Protein AF-A0A359HHW7-F1 (afdb_monomer_lite)

Foldseek 3Di:
DDDDLVCCLVPVVVRVVVVCVVVVHDPPDPCSVVVSVVVQQDDVVVVVCVVPVPPPDDPDDRSDDDCCVVVDDPVRVVVCCVPCVVVCVVVVNDDD

Radius of gyration: 17.44 Å; chains: 1; bounding box: 36×38×42 Å

Secondary structure (DSSP, 8-state):
----HHHHHHSHHHHHHHHHHHHT-----TTHHHHHHHHHH--HHHHHHHHHS-SS-PPP-TT---THHHH--HHHHHHHHHHHHHHHHHTT----

Structure (mmCIF, N/CA/C/O backbone):
data_AF-A0A359HHW7-F1
#
_entry.id   AF-A0A359HHW7-F1
#
loop_
_atom_site.group_PDB
_atom_site.id
_atom_site.type_symbol
_atom_site.label_atom_id
_atom_site.label_alt_id
_atom_site.label_comp_id
_atom_site.label_asym_id
_atom_site.label_entity_id
_atom_site.label_seq_id
_atom_site.pdbx_PDB_ins_code
_atom_site.Cartn_x
_atom_site.Cartn_y
_atom_site.Cartn_z
_atom_site.occupancy
_atom_site.B_iso_or_equiv
_atom_site.auth_seq_id
_atom_site.auth_comp_id
_atom_site.auth_asym_id
_atom_site.auth_atom_id
_atom_site.pdbx_PDB_model_num
ATOM 1 N N . MET A 1 1 ? -2.600 -13.064 -9.177 1.00 63.75 1 MET A N 1
ATOM 2 C CA . MET A 1 1 ? -1.542 -12.368 -8.417 1.00 63.75 1 MET A CA 1
ATOM 3 C C . MET A 1 1 ? -2.224 -11.496 -7.375 1.00 63.75 1 MET A C 1
ATOM 5 O O . MET A 1 1 ? -3.173 -10.820 -7.741 1.00 63.75 1 MET A O 1
ATOM 9 N N . SER A 1 2 ? -1.813 -11.544 -6.108 1.00 76.38 2 SER A N 1
ATOM 10 C CA . SER A 1 2 ? -2.336 -10.659 -5.056 1.00 76.38 2 SER A CA 1
ATOM 11 C C . SER A 1 2 ? -1.228 -9.718 -4.596 1.00 76.38 2 SER A C 1
ATOM 13 O O . SER A 1 2 ? -0.132 -10.188 -4.294 1.00 76.38 2 SER A O 1
ATOM 15 N N . LEU A 1 3 ? -1.517 -8.420 -4.540 1.00 80.44 3 LEU A N 1
ATOM 16 C CA . LEU A 1 3 ? -0.620 -7.391 -4.024 1.00 80.44 3 LEU A CA 1
ATOM 17 C C . LEU A 1 3 ? -1.178 -6.897 -2.687 1.00 80.44 3 LEU A C 1
ATOM 19 O O . LEU A 1 3 ? -2.355 -6.545 -2.613 1.00 80.44 3 LEU A O 1
ATOM 23 N N . ARG A 1 4 ? -0.348 -6.883 -1.644 1.00 81.31 4 ARG A N 1
ATOM 24 C CA . ARG A 1 4 ? -0.699 -6.328 -0.333 1.00 81.31 4 ARG A CA 1
ATOM 25 C C . ARG A 1 4 ? 0.028 -5.007 -0.150 1.00 81.31 4 ARG A C 1
ATOM 27 O O . ARG A 1 4 ? 1.197 -4.891 -0.513 1.00 81.31 4 ARG A O 1
ATOM 34 N N . TYR A 1 5 ? -0.658 -4.014 0.404 1.00 77.31 5 TYR A N 1
ATOM 35 C CA . TYR A 1 5 ? -0.057 -2.701 0.623 1.00 77.31 5 TYR A CA 1
ATOM 36 C C . TYR A 1 5 ? 1.094 -2.778 1.634 1.00 77.31 5 TYR A C 1
ATOM 38 O O . TYR A 1 5 ? 2.115 -2.121 1.460 1.00 77.31 5 TYR A O 1
ATOM 46 N N . GLU A 1 6 ? 0.974 -3.640 2.644 1.00 78.44 6 GLU A N 1
ATOM 47 C CA . GLU A 1 6 ? 2.029 -3.878 3.629 1.00 78.44 6 GLU A CA 1
ATOM 48 C C . GLU A 1 6 ? 3.286 -4.474 2.986 1.00 78.44 6 GLU A C 1
ATOM 50 O O . GLU A 1 6 ? 4.391 -4.008 3.255 1.00 78.44 6 GLU A O 1
ATOM 55 N N . ASP A 1 7 ? 3.120 -5.445 2.083 1.00 82.38 7 ASP A N 1
ATOM 56 C CA . ASP A 1 7 ? 4.239 -6.051 1.354 1.00 82.38 7 ASP A CA 1
ATOM 57 C C . ASP A 1 7 ? 4.887 -5.039 0.397 1.00 82.38 7 ASP A C 1
ATOM 59 O O . ASP A 1 7 ? 6.101 -5.061 0.206 1.00 82.38 7 ASP A O 1
ATOM 63 N N . LEU A 1 8 ? 4.096 -4.131 -0.187 1.00 82.25 8 LEU A N 1
ATOM 64 C CA . LEU A 1 8 ? 4.600 -3.043 -1.027 1.00 82.25 8 LEU A CA 1
ATOM 65 C C . LEU A 1 8 ? 5.427 -2.036 -0.215 1.00 82.25 8 LEU A C 1
ATOM 67 O O . LEU A 1 8 ? 6.424 -1.534 -0.720 1.00 82.25 8 LEU A O 1
ATOM 71 N N . LEU A 1 9 ? 5.050 -1.755 1.035 1.00 77.88 9 LEU A N 1
ATOM 72 C CA . LEU A 1 9 ? 5.848 -0.906 1.923 1.00 77.88 9 LEU A CA 1
ATOM 73 C C . LEU A 1 9 ? 7.119 -1.610 2.418 1.00 77.88 9 LEU A C 1
ATOM 75 O O . LEU A 1 9 ? 8.165 -0.973 2.515 1.00 77.88 9 LEU A O 1
ATOM 79 N N . ALA A 1 10 ? 7.042 -2.906 2.734 1.00 80.75 10 ALA A N 1
ATOM 80 C CA . ALA A 1 10 ? 8.171 -3.670 3.265 1.00 80.75 10 ALA A CA 1
ATOM 81 C C . ALA A 1 10 ? 9.205 -4.040 2.187 1.00 80.75 10 ALA A C 1
ATOM 83 O O . ALA A 1 10 ? 10.411 -3.967 2.427 1.00 80.75 10 ALA A O 1
ATOM 84 N N . HIS A 1 11 ? 8.738 -4.429 0.998 1.00 84.56 11 HIS A N 1
ATOM 85 C CA . HIS A 1 11 ? 9.563 -4.938 -0.100 1.00 84.56 11 HIS A CA 1
ATOM 86 C C . HIS A 1 11 ? 9.172 -4.303 -1.448 1.00 84.56 11 HIS A C 1
ATOM 88 O O . HIS A 1 11 ? 8.787 -5.007 -2.387 1.00 84.56 11 HIS A O 1
ATOM 94 N N . PRO A 1 12 ? 9.285 -2.970 -1.583 1.00 84.44 12 PRO A N 1
ATOM 95 C CA . PRO A 1 12 ? 8.746 -2.229 -2.721 1.00 84.44 12 PRO A CA 1
ATOM 96 C C . PRO A 1 12 ? 9.281 -2.685 -4.073 1.00 84.44 12 PRO A C 1
ATOM 98 O O . PRO A 1 12 ? 8.504 -2.923 -4.997 1.00 84.44 12 PRO A O 1
ATOM 101 N N . TRP A 1 13 ? 10.599 -2.867 -4.182 1.00 85.44 13 TRP A N 1
ATOM 102 C CA . TRP A 1 13 ? 11.229 -3.325 -5.418 1.00 85.44 13 TRP A CA 1
ATOM 103 C C . TRP A 1 13 ? 10.743 -4.713 -5.836 1.00 85.44 13 TRP A C 1
ATOM 105 O O . TRP A 1 13 ? 10.407 -4.927 -6.998 1.00 85.44 13 TRP A O 1
ATOM 115 N N . GLU A 1 14 ? 10.658 -5.651 -4.892 1.00 86.25 14 GLU A N 1
ATOM 116 C CA . GLU A 1 14 ? 10.221 -7.020 -5.164 1.00 86.25 14 GLU A CA 1
ATOM 117 C C . GLU A 1 14 ? 8.758 -7.054 -5.620 1.00 86.25 14 GLU A C 1
ATOM 119 O O . GLU A 1 14 ? 8.432 -7.688 -6.626 1.00 86.25 14 GLU A O 1
ATOM 124 N N . GLN A 1 15 ? 7.873 -6.336 -4.922 1.00 88.56 15 GLN A N 1
ATOM 125 C CA . GLN A 1 15 ? 6.454 -6.312 -5.269 1.00 88.56 15 GLN A CA 1
ATOM 126 C C . GLN A 1 15 ? 6.199 -5.628 -6.618 1.00 88.56 15 GLN A C 1
ATOM 128 O O . GLN A 1 15 ? 5.426 -6.147 -7.428 1.00 88.56 15 GLN A O 1
ATOM 133 N N . MET A 1 16 ? 6.881 -4.514 -6.898 1.00 87.06 16 MET A N 1
ATOM 134 C CA . MET A 1 16 ? 6.743 -3.803 -8.171 1.00 87.06 16 MET A CA 1
ATOM 135 C C . MET A 1 16 ? 7.370 -4.568 -9.334 1.00 87.06 16 MET A C 1
ATOM 137 O O . MET A 1 16 ? 6.748 -4.667 -10.386 1.00 87.06 16 MET A O 1
ATOM 141 N N . SER A 1 17 ? 8.523 -5.211 -9.132 1.00 85.88 17 SER A N 1
ATOM 142 C CA . SER A 1 17 ? 9.138 -6.080 -10.147 1.00 85.88 17 SER A CA 1
ATOM 143 C C . SER A 1 17 ? 8.224 -7.242 -10.517 1.00 85.88 17 SER A C 1
ATOM 145 O O . SER A 1 17 ? 8.031 -7.537 -11.696 1.00 85.88 17 SER A O 1
ATOM 147 N N . ARG A 1 18 ? 7.591 -7.877 -9.522 1.00 87.06 18 ARG A N 1
ATOM 148 C CA . ARG A 1 18 ? 6.604 -8.937 -9.767 1.00 87.06 18 ARG A CA 1
ATOM 149 C C . ARG A 1 18 ? 5.385 -8.406 -10.529 1.00 87.06 18 ARG A C 1
ATOM 151 O O . ARG A 1 18 ? 4.855 -9.120 -11.379 1.00 87.06 18 ARG A O 1
ATOM 158 N N . LEU A 1 19 ? 4.935 -7.182 -10.235 1.00 86.69 19 LEU A N 1
ATOM 159 C CA . LEU A 1 19 ? 3.801 -6.551 -10.916 1.00 86.69 19 LEU A CA 1
ATOM 160 C C . LEU A 1 19 ? 4.143 -6.221 -12.372 1.00 86.69 19 LEU A C 1
ATOM 162 O O . LEU A 1 19 ? 3.370 -6.546 -13.268 1.00 86.69 19 LEU A O 1
ATOM 166 N N . TRP A 1 20 ? 5.310 -5.629 -12.619 1.00 87.38 20 TRP A N 1
ATOM 167 C CA . TRP A 1 20 ? 5.793 -5.328 -13.965 1.00 87.38 20 TRP A CA 1
ATOM 168 C C . TRP A 1 20 ? 6.003 -6.595 -14.790 1.00 87.38 20 TRP A C 1
ATOM 170 O O . TRP A 1 20 ? 5.539 -6.650 -15.926 1.00 87.38 20 TRP A O 1
ATOM 180 N N . ALA A 1 21 ? 6.568 -7.650 -14.199 1.00 86.00 21 ALA A N 1
ATOM 181 C CA . ALA A 1 21 ? 6.683 -8.954 -14.847 1.00 86.00 21 ALA A CA 1
ATOM 182 C C . ALA A 1 21 ? 5.310 -9.556 -15.193 1.00 86.00 21 ALA A C 1
ATOM 184 O O . ALA A 1 21 ? 5.131 -10.092 -16.284 1.00 86.00 21 ALA A O 1
ATOM 185 N N . PHE A 1 22 ? 4.320 -9.436 -14.300 1.00 86.69 22 PHE A N 1
ATOM 186 C CA . PHE A 1 22 ? 2.946 -9.865 -14.583 1.00 86.69 22 PHE A CA 1
ATOM 187 C C . PHE A 1 22 ? 2.309 -9.073 -15.737 1.00 86.69 22 PHE A C 1
ATOM 189 O O . PHE A 1 22 ? 1.577 -9.644 -16.541 1.00 86.69 22 PHE A O 1
ATOM 196 N N . LEU A 1 23 ? 2.604 -7.775 -15.834 1.00 86.94 23 LEU A N 1
ATOM 197 C CA . LEU A 1 23 ? 2.127 -6.895 -16.906 1.00 86.94 23 LEU A CA 1
ATOM 198 C C . LEU A 1 23 ? 2.954 -7.000 -18.202 1.00 86.94 23 LEU A C 1
ATOM 200 O O . LEU A 1 23 ? 2.580 -6.389 -19.201 1.00 86.94 23 LEU A O 1
ATOM 204 N N . GLY A 1 24 ? 4.054 -7.759 -18.206 1.00 85.69 24 GLY A N 1
ATOM 205 C CA . GLY A 1 24 ? 4.951 -7.899 -19.357 1.00 85.69 24 GLY A CA 1
ATOM 206 C C . GLY A 1 24 ? 5.795 -6.655 -19.656 1.00 85.69 24 GLY A C 1
ATOM 207 O O . GLY A 1 24 ? 6.189 -6.449 -20.801 1.00 85.69 24 GLY A O 1
ATOM 208 N N . VAL A 1 25 ? 6.046 -5.810 -18.654 1.00 85.19 25 VAL A N 1
ATOM 209 C CA . VAL A 1 25 ? 6.862 -4.592 -18.778 1.00 85.19 25 VAL A CA 1
ATOM 210 C C . VAL A 1 25 ? 8.336 -4.933 -18.549 1.00 85.19 25 VAL A C 1
ATOM 212 O O . VAL A 1 25 ? 8.662 -5.682 -17.629 1.00 85.19 25 VAL A O 1
ATOM 215 N N . ASP A 1 26 ? 9.228 -4.374 -19.369 1.00 77.19 26 ASP A N 1
ATOM 216 C CA . ASP A 1 26 ? 10.675 -4.528 -19.191 1.00 77.19 26 ASP A CA 1
ATOM 217 C C . ASP A 1 26 ? 11.160 -3.720 -17.978 1.00 77.19 26 ASP A C 1
ATOM 219 O O . ASP A 1 26 ? 10.907 -2.519 -17.864 1.00 77.19 26 ASP A O 1
ATOM 223 N N . THR A 1 27 ? 11.854 -4.392 -17.063 1.00 73.00 27 THR A N 1
ATOM 224 C CA . THR A 1 27 ? 12.386 -3.817 -15.822 1.00 73.00 27 THR A CA 1
ATOM 225 C C . THR A 1 27 ? 13.880 -3.494 -15.907 1.00 73.00 27 THR A C 1
ATOM 227 O O . THR A 1 27 ? 14.455 -3.065 -14.910 1.00 73.00 27 THR A O 1
ATOM 230 N N . ASN A 1 28 ? 14.525 -3.678 -17.065 1.00 73.75 28 ASN A N 1
ATOM 231 C CA . ASN A 1 28 ? 15.956 -3.405 -17.276 1.00 73.75 28 ASN A CA 1
ATOM 232 C C . ASN A 1 28 ? 16.272 -1.919 -17.519 1.00 73.75 28 ASN A C 1
ATOM 234 O O . ASN A 1 28 ? 17.183 -1.580 -18.277 1.00 73.75 28 ASN A O 1
ATOM 238 N N . LEU A 1 29 ? 15.516 -1.017 -16.897 1.00 73.31 29 LEU A N 1
ATOM 239 C CA . LEU A 1 29 ? 15.837 0.402 -16.930 1.00 73.31 29 LEU A CA 1
ATOM 240 C C . LEU A 1 29 ? 16.881 0.697 -15.842 1.00 73.31 29 LEU A C 1
ATOM 242 O O . LEU A 1 29 ? 16.641 0.359 -14.677 1.00 73.31 29 LEU A O 1
ATOM 246 N N . PRO A 1 30 ? 18.028 1.318 -16.183 1.00 70.12 30 PRO A N 1
ATOM 247 C CA . PRO A 1 30 ? 18.914 1.863 -15.164 1.00 70.12 30 PRO A CA 1
ATOM 248 C C . PRO A 1 30 ? 18.131 2.893 -14.339 1.00 70.12 30 PRO A C 1
ATOM 250 O O . PRO A 1 30 ? 1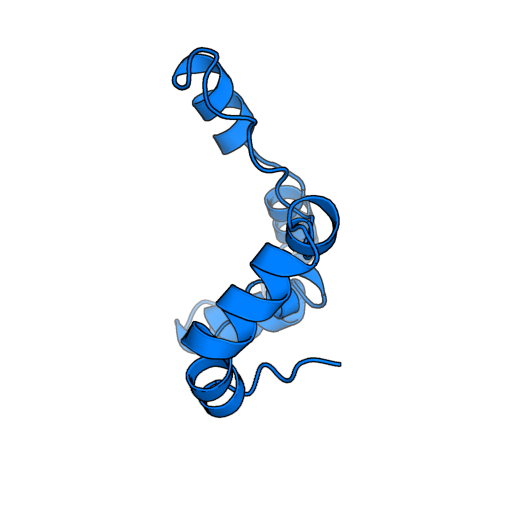7.258 3.580 -14.867 1.00 70.12 30 PRO A O 1
ATOM 253 N N . ASP A 1 31 ? 18.407 2.951 -13.039 1.00 79.81 31 ASP A N 1
ATOM 254 C CA . ASP A 1 31 ? 17.793 3.877 -12.074 1.00 79.81 31 ASP A CA 1
ATOM 255 C C . ASP A 1 31 ? 16.317 3.603 -11.702 1.00 79.81 31 ASP A C 1
ATOM 257 O O . ASP A 1 31 ? 15.703 4.358 -10.942 1.00 79.81 31 ASP A O 1
ATOM 261 N N . LEU A 1 32 ? 15.713 2.512 -12.194 1.00 81.25 32 LEU A N 1
ATOM 262 C CA . LEU A 1 32 ? 14.330 2.147 -11.853 1.00 81.25 32 LEU A CA 1
ATOM 263 C C . LEU A 1 32 ? 14.100 1.921 -10.339 1.00 81.25 32 LEU A C 1
ATOM 265 O O . LEU A 1 32 ? 13.055 2.359 -9.841 1.00 81.25 32 LEU A O 1
ATOM 269 N N . PRO A 1 33 ? 15.021 1.287 -9.578 1.00 80.25 33 PRO A N 1
ATOM 270 C CA . PRO A 1 33 ? 14.895 1.181 -8.121 1.00 80.25 33 PRO A CA 1
ATOM 271 C C . PRO A 1 33 ? 14.876 2.539 -7.406 1.00 80.25 33 PRO A C 1
ATOM 273 O O . PRO A 1 33 ? 14.116 2.741 -6.455 1.00 80.25 33 PRO A O 1
ATOM 276 N N . GLU A 1 34 ? 15.700 3.478 -7.859 1.00 81.25 34 GLU A N 1
ATOM 277 C CA . GLU A 1 34 ? 15.839 4.820 -7.301 1.00 81.25 34 GLU A CA 1
ATOM 278 C C . GLU A 1 34 ? 14.586 5.660 -7.573 1.00 81.25 34 GLU A C 1
ATOM 280 O O . GLU A 1 34 ? 14.046 6.275 -6.648 1.00 81.25 34 GLU A O 1
ATOM 285 N N . ILE A 1 35 ? 14.069 5.619 -8.807 1.00 82.00 35 ILE A N 1
ATOM 286 C CA . ILE A 1 35 ? 12.806 6.271 -9.193 1.00 82.00 35 ILE A CA 1
ATOM 287 C C . ILE A 1 35 ? 11.649 5.712 -8.362 1.00 82.00 35 ILE A C 1
ATOM 289 O O . ILE A 1 35 ? 10.840 6.472 -7.827 1.00 82.00 35 ILE A O 1
ATOM 293 N N . LEU A 1 36 ? 11.589 4.388 -8.196 1.00 81.94 36 LEU A N 1
ATOM 294 C CA . LEU A 1 36 ? 10.538 3.755 -7.405 1.00 81.94 36 LEU A CA 1
ATOM 295 C C . LEU A 1 36 ? 10.557 4.228 -5.943 1.00 81.94 36 LEU A C 1
ATOM 297 O O . LEU A 1 36 ? 9.508 4.544 -5.378 1.00 81.94 36 LEU A O 1
ATOM 301 N N . ASN A 1 37 ? 11.737 4.305 -5.327 1.00 78.19 37 ASN A N 1
ATOM 302 C CA . ASN A 1 37 ? 11.870 4.797 -3.956 1.00 78.19 37 ASN A CA 1
ATOM 303 C C . ASN A 1 37 ? 11.457 6.274 -3.823 1.00 78.19 37 ASN A C 1
ATOM 305 O O . ASN A 1 37 ? 10.823 6.649 -2.830 1.00 78.19 37 ASN A O 1
ATOM 309 N N . ALA A 1 38 ? 11.758 7.105 -4.824 1.00 78.50 38 ALA A N 1
ATOM 310 C CA . ALA A 1 38 ? 11.316 8.498 -4.858 1.00 78.50 38 ALA A CA 1
ATOM 311 C C . ALA A 1 38 ? 9.781 8.616 -4.956 1.00 78.50 38 ALA A C 1
ATOM 313 O O . ALA A 1 38 ? 9.172 9.396 -4.227 1.00 78.50 38 ALA A O 1
ATOM 314 N N . GLU A 1 39 ? 9.130 7.794 -5.778 1.00 78.69 39 GLU A N 1
ATOM 315 C CA . GLU A 1 39 ? 7.664 7.784 -5.932 1.00 78.69 39 GLU A CA 1
ATOM 316 C C . GLU A 1 39 ? 6.920 7.251 -4.695 1.00 78.69 39 GLU A C 1
ATOM 318 O O . GLU A 1 39 ? 5.817 7.696 -4.355 1.00 78.69 39 GLU A O 1
ATOM 323 N N . LEU A 1 40 ? 7.513 6.298 -3.975 1.00 70.94 40 LEU A N 1
ATOM 324 C C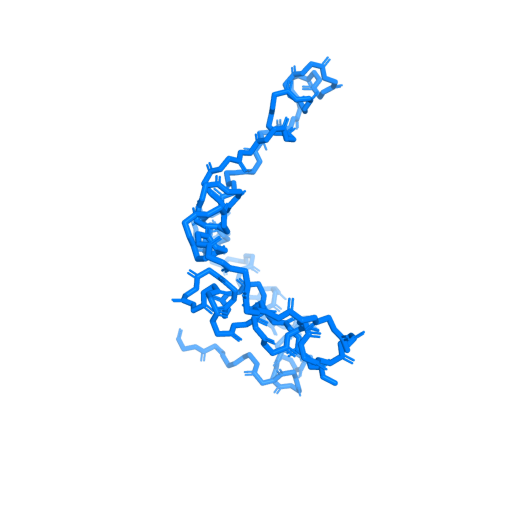A . LEU A 1 40 ? 6.926 5.773 -2.738 1.00 70.94 40 LEU A CA 1
ATOM 325 C C . LEU A 1 40 ? 7.002 6.774 -1.585 1.00 70.94 40 LEU A C 1
ATOM 327 O O . LEU A 1 40 ? 6.082 6.833 -0.766 1.00 70.94 40 LEU A O 1
ATOM 331 N N . THR A 1 41 ? 8.069 7.571 -1.544 1.00 67.06 41 THR A N 1
ATOM 332 C CA . THR A 1 41 ? 8.275 8.624 -0.538 1.00 67.06 41 THR A CA 1
ATOM 333 C C . THR A 1 41 ? 7.588 9.941 -0.907 1.00 67.06 41 THR A C 1
ATOM 335 O O . THR A 1 41 ? 7.243 10.724 -0.018 1.00 67.06 41 THR A O 1
ATOM 338 N N . SER A 1 42 ? 7.304 10.164 -2.191 1.00 63.25 42 SER A N 1
ATOM 339 C CA . SER A 1 42 ? 6.500 11.284 -2.672 1.00 63.25 42 SER A CA 1
ATOM 340 C C . SER A 1 42 ? 4.999 10.999 -2.509 1.00 63.25 42 SER A C 1
ATOM 342 O O . SER A 1 42 ? 4.469 9.957 -2.907 1.00 63.25 42 SER A O 1
ATOM 344 N N . ASN A 1 43 ? 4.279 11.933 -1.884 1.00 55.66 43 ASN A N 1
ATOM 345 C CA . ASN A 1 43 ? 2.824 11.877 -1.735 1.00 55.66 43 ASN A CA 1
ATOM 346 C C . ASN A 1 43 ? 2.176 13.133 -2.342 1.00 55.66 43 ASN A C 1
ATOM 348 O O . ASN A 1 43 ? 1.716 13.997 -1.591 1.00 55.66 43 ASN A O 1
ATOM 352 N N . PRO A 1 44 ? 2.143 13.255 -3.682 1.00 56.22 44 PRO A N 1
ATOM 353 C CA . PRO A 1 44 ? 1.528 14.400 -4.356 1.00 56.22 44 PRO A CA 1
ATOM 354 C C . PRO A 1 44 ? 0.016 14.501 -4.077 1.00 56.22 44 PRO A C 1
ATOM 356 O O . PRO A 1 44 ? -0.540 15.598 -4.046 1.00 56.22 44 PRO A O 1
ATOM 359 N N . ASP A 1 45 ? -0.636 13.378 -3.757 1.00 53.00 45 ASP A N 1
ATOM 360 C CA . ASP A 1 45 ? -2.037 13.335 -3.328 1.00 53.00 45 ASP A CA 1
ATOM 361 C C . ASP A 1 45 ? -2.275 14.048 -1.991 1.00 53.00 45 ASP A C 1
ATOM 363 O O . ASP A 1 45 ? -3.342 14.624 -1.796 1.00 53.00 45 ASP A O 1
ATOM 367 N N . ARG A 1 46 ? -1.288 14.101 -1.083 1.00 51.22 46 ARG A N 1
ATOM 368 C CA . ARG A 1 46 ? -1.389 14.900 0.154 1.00 51.22 46 ARG A CA 1
ATOM 369 C C . ARG A 1 46 ? -1.589 16.377 -0.159 1.00 51.22 46 ARG A C 1
ATOM 371 O O . ARG A 1 46 ? -2.361 17.056 0.517 1.00 51.22 46 ARG A O 1
ATOM 378 N N . ASP A 1 47 ? -0.879 16.872 -1.163 1.00 55.03 47 ASP A N 1
ATOM 379 C CA . ASP A 1 47 ? -0.883 18.289 -1.509 1.00 55.03 47 ASP A CA 1
ATOM 380 C C . ASP A 1 47 ? -2.149 18.663 -2.298 1.00 55.03 47 ASP A C 1
ATOM 382 O O . ASP A 1 47 ? -2.661 19.774 -2.141 1.00 55.03 47 ASP A O 1
ATOM 386 N N . TRP A 1 48 ? -2.728 17.712 -3.043 1.00 52.72 48 TRP A N 1
ATOM 387 C CA . TRP A 1 48 ? -4.058 17.842 -3.650 1.00 52.72 48 TRP A CA 1
ATOM 388 C C . TRP A 1 48 ? -5.200 17.722 -2.623 1.00 52.72 48 TRP A C 1
ATOM 390 O O . TRP A 1 48 ? -6.139 18.523 -2.638 1.00 52.72 48 TRP A O 1
ATOM 400 N N . GLN A 1 49 ? -5.112 16.781 -1.675 1.00 48.47 49 GLN A N 1
ATOM 401 C CA . GLN A 1 49 ? -6.112 16.594 -0.615 1.00 48.47 49 GLN A CA 1
ATOM 402 C C . GLN A 1 49 ? -6.157 17.783 0.350 1.00 48.47 49 GLN A C 1
ATOM 404 O O . GLN A 1 49 ? -7.251 18.209 0.710 1.00 48.47 49 GLN A O 1
ATOM 409 N N . LYS A 1 50 ? -5.014 18.403 0.681 1.00 54.94 50 LYS A N 1
ATOM 410 C CA . LYS A 1 50 ? -4.970 19.664 1.451 1.00 54.94 50 LYS A CA 1
ATOM 411 C C . LYS A 1 50 ? -5.739 20.813 0.793 1.00 54.94 50 LYS A C 1
ATOM 413 O O . LYS A 1 50 ? -6.230 21.687 1.496 1.00 54.94 50 LYS A O 1
ATOM 418 N N . GLN A 1 51 ? -5.834 20.835 -0.538 1.00 55.94 51 GLN A N 1
ATOM 419 C CA . GLN A 1 51 ? -6.545 21.891 -1.267 1.00 55.94 51 GLN A CA 1
ATOM 420 C C . GLN A 1 51 ? -8.052 21.624 -1.411 1.00 55.94 51 GLN A C 1
ATOM 422 O O . GLN A 1 51 ? -8.809 22.557 -1.673 1.00 55.94 51 GLN A O 1
ATOM 427 N N . LYS A 1 52 ? -8.502 20.368 -1.273 1.00 55.09 52 LYS A N 1
ATOM 428 C CA . LYS A 1 52 ? -9.890 19.952 -1.560 1.00 55.09 52 LYS A CA 1
ATOM 429 C C . LYS A 1 52 ? -10.671 19.460 -0.341 1.00 55.09 52 LYS A C 1
ATOM 431 O O . LYS A 1 52 ? -11.890 19.614 -0.325 1.00 55.09 52 LYS A O 1
ATOM 436 N N . ALA A 1 53 ? -10.010 18.891 0.662 1.00 46.47 53 ALA A N 1
ATOM 437 C CA . ALA A 1 53 ? -10.639 18.421 1.889 1.00 46.47 53 ALA A CA 1
ATOM 438 C C . ALA A 1 53 ? -10.553 19.521 2.956 1.00 46.47 53 ALA A C 1
ATOM 440 O O . ALA A 1 53 ? -9.624 19.552 3.756 1.00 46.47 53 ALA A O 1
ATOM 441 N N . GLY A 1 54 ? -11.497 20.465 2.942 1.00 48.06 54 GLY A N 1
ATOM 442 C CA . GLY A 1 54 ? -11.636 21.412 4.054 1.00 48.06 54 GLY A CA 1
ATOM 443 C C . GLY A 1 54 ? -11.851 20.670 5.377 1.00 48.06 54 GLY A C 1
ATOM 444 O O . GLY A 1 54 ? -12.532 19.652 5.344 1.00 48.06 54 GLY A O 1
ATOM 445 N N . ASP A 1 55 ? -11.245 21.169 6.466 1.00 51.69 55 ASP A N 1
ATOM 446 C CA . ASP A 1 55 ? -11.376 20.934 7.931 1.00 51.69 55 ASP A CA 1
ATOM 447 C C . ASP A 1 55 ? -11.863 19.583 8.518 1.00 51.69 55 ASP A C 1
ATOM 449 O O . ASP A 1 55 ? -11.918 19.429 9.735 1.00 51.69 55 ASP A O 1
ATOM 453 N N . LEU A 1 56 ? -12.197 18.577 7.715 1.00 48.00 56 LEU A N 1
ATOM 454 C CA . LEU A 1 56 ? -12.958 17.392 8.118 1.00 48.00 56 LEU A CA 1
ATOM 455 C C . LEU A 1 56 ? -12.201 16.081 7.897 1.00 48.00 56 LEU A C 1
ATOM 457 O O . LEU A 1 56 ? -12.661 15.038 8.356 1.00 48.00 56 LEU A O 1
ATOM 461 N N . VAL A 1 57 ? -11.056 16.096 7.210 1.00 47.62 57 VAL A N 1
ATOM 462 C CA . VAL A 1 57 ? -10.287 14.878 6.926 1.00 47.62 57 VAL A CA 1
ATOM 463 C C . VAL A 1 57 ? -8.812 15.129 7.202 1.00 47.62 57 VAL A C 1
ATOM 465 O O . VAL A 1 57 ? -8.150 15.850 6.458 1.00 47.62 57 VAL A O 1
ATOM 468 N N . SER A 1 58 ? -8.280 14.507 8.258 1.00 53.78 58 SER A N 1
ATOM 469 C CA . SER A 1 58 ? -6.830 14.387 8.427 1.00 53.78 58 SER A CA 1
ATOM 470 C C . SER A 1 58 ? -6.275 13.594 7.242 1.00 53.78 58 SER A C 1
ATOM 472 O O . SER A 1 58 ? -6.680 12.442 7.062 1.00 53.78 58 SER A O 1
ATOM 474 N N . PRO A 1 59 ? -5.366 14.167 6.432 1.00 54.25 59 PRO A N 1
ATOM 475 C CA . PRO A 1 59 ? -4.731 13.436 5.346 1.00 54.25 59 PRO A CA 1
ATOM 476 C C . PRO A 1 59 ? -4.035 12.208 5.932 1.00 54.25 59 PRO A C 1
ATOM 478 O O . PRO A 1 59 ? -3.181 12.342 6.811 1.00 54.25 59 PRO A O 1
ATOM 481 N N . LEU A 1 60 ? -4.408 11.012 5.478 1.00 55.94 60 LEU A N 1
ATOM 482 C CA . LEU A 1 60 ? -3.726 9.793 5.898 1.00 55.94 60 LEU A CA 1
ATOM 483 C C . LEU A 1 60 ? -2.274 9.859 5.408 1.00 55.94 60 LEU A C 1
ATOM 485 O O . LEU A 1 60 ? -2.007 10.053 4.219 1.00 55.94 60 LEU A O 1
ATOM 489 N N . GLU A 1 61 ? -1.322 9.733 6.331 1.00 56.84 61 GLU A N 1
ATOM 490 C CA . GLU A 1 61 ? 0.099 9.728 5.992 1.00 56.84 61 GLU A CA 1
ATOM 491 C C . GLU A 1 61 ? 0.438 8.456 5.198 1.00 56.84 61 GLU A C 1
ATOM 493 O O . GLU A 1 61 ? 0.442 7.344 5.730 1.00 56.84 61 GLU A O 1
ATOM 498 N N . LYS A 1 62 ? 0.730 8.615 3.901 1.00 51.88 62 LYS A N 1
ATOM 499 C CA . LYS A 1 62 ? 1.290 7.551 3.052 1.00 51.88 62 LYS A CA 1
ATOM 500 C C . LYS A 1 62 ? 2.604 7.056 3.670 1.00 51.88 62 LYS A C 1
ATOM 502 O O . LYS A 1 62 ? 3.390 7.852 4.178 1.00 51.88 62 LYS A O 1
ATOM 507 N N . GLY A 1 63 ? 2.829 5.743 3.641 1.00 55.34 63 GLY A N 1
ATOM 508 C CA . GLY A 1 63 ? 4.017 5.112 4.230 1.00 55.34 63 GLY A CA 1
ATOM 509 C C . GLY A 1 63 ? 3.875 4.631 5.680 1.00 55.34 63 GLY A C 1
ATOM 510 O O . GLY A 1 63 ? 4.794 3.987 6.179 1.00 55.34 63 GLY A O 1
ATOM 511 N N . LYS A 1 64 ? 2.742 4.871 6.356 1.00 57.34 64 LYS A N 1
ATOM 512 C CA . LYS A 1 64 ? 2.455 4.270 7.669 1.00 57.34 64 LYS A CA 1
ATOM 513 C C . LYS A 1 64 ? 1.414 3.159 7.552 1.00 57.34 64 LYS A C 1
ATOM 515 O O . LYS A 1 64 ? 0.300 3.374 7.084 1.00 57.34 64 LYS A O 1
ATOM 520 N N . SER A 1 65 ? 1.772 1.966 8.013 1.00 57.69 65 SER A N 1
ATOM 521 C CA . SER A 1 65 ? 0.849 0.852 8.246 1.00 57.69 65 SER A CA 1
ATOM 522 C C . SER A 1 65 ? 0.589 0.707 9.744 1.00 57.69 65 SER A C 1
ATOM 524 O O . SER A 1 65 ? 1.517 0.822 10.541 1.00 57.69 65 SER A O 1
ATOM 526 N N . GLY A 1 66 ? -0.649 0.401 10.140 1.00 60.50 66 GLY A N 1
ATOM 527 C CA . GLY A 1 66 ? -0.976 0.104 11.541 1.00 60.50 66 GLY A CA 1
ATOM 528 C C . GLY A 1 66 ? -1.530 1.266 12.370 1.00 60.50 66 GLY A C 1
ATOM 529 O O . GLY A 1 66 ? -1.775 1.067 13.555 1.00 60.50 66 GLY A O 1
ATOM 530 N N . SER A 1 67 ? -1.815 2.430 11.773 1.00 65.12 67 SER A N 1
ATOM 531 C CA . SER A 1 67 ? -2.428 3.581 12.468 1.00 65.12 67 SER A CA 1
ATOM 532 C C . SER A 1 67 ? -3.777 3.264 13.128 1.00 65.12 67 SER A C 1
ATOM 534 O O . SER A 1 67 ? -4.166 3.914 14.091 1.00 65.12 67 SER A O 1
ATOM 536 N N . TRP A 1 68 ? -4.476 2.217 12.678 1.00 63.38 68 TRP A N 1
ATOM 537 C CA . TRP A 1 68 ? -5.690 1.724 13.337 1.00 63.38 68 TRP A CA 1
ATOM 538 C C . TRP A 1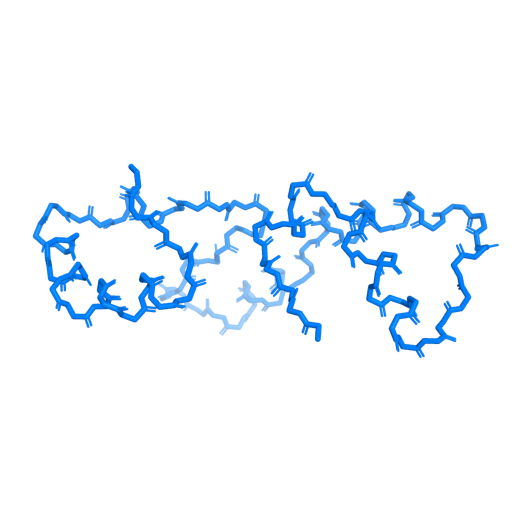 68 ? -5.448 1.316 14.798 1.00 63.38 68 TRP A C 1
ATOM 540 O O . TRP A 1 68 ? -6.354 1.441 15.615 1.00 63.38 68 TRP A O 1
ATOM 550 N N . ARG A 1 69 ? -4.231 0.876 15.158 1.00 62.56 69 ARG A N 1
ATOM 551 C CA . ARG A 1 69 ? -3.882 0.502 16.541 1.00 62.56 69 ARG A CA 1
ATOM 552 C C . ARG A 1 69 ? -3.927 1.690 17.497 1.00 62.56 69 ARG A C 1
ATOM 554 O O . ARG A 1 69 ? -4.220 1.492 18.671 1.00 62.56 69 ARG A O 1
ATOM 561 N N . GLU A 1 70 ? -3.638 2.884 16.989 1.00 65.69 70 GLU A N 1
ATOM 562 C CA . GLU A 1 70 ? -3.644 4.142 17.744 1.00 65.69 70 GLU A CA 1
ATOM 563 C C . GLU A 1 70 ? -5.027 4.811 17.731 1.00 65.69 70 GLU A C 1
ATOM 565 O O . GLU A 1 70 ? -5.348 5.576 18.634 1.00 65.69 70 GLU A O 1
ATOM 570 N N . LEU A 1 71 ? -5.858 4.504 16.728 1.00 67.56 71 LEU A N 1
ATOM 571 C CA . LEU A 1 71 ? -7.189 5.094 16.550 1.00 67.56 71 LEU A CA 1
ATOM 572 C C . LEU A 1 71 ? -8.313 4.295 17.223 1.00 67.56 71 LEU A C 1
ATOM 574 O O . LEU A 1 71 ? -9.336 4.872 17.578 1.00 67.56 71 LEU A O 1
ATOM 578 N N . PHE A 1 72 ? -8.165 2.975 17.358 1.00 74.31 72 PHE A N 1
ATOM 579 C CA . PHE A 1 72 ? -9.243 2.107 17.836 1.00 74.31 72 PHE A CA 1
ATOM 580 C C . PHE A 1 72 ? -9.190 1.950 19.353 1.00 74.31 72 PHE A C 1
ATOM 582 O O . PHE A 1 72 ? -8.166 1.548 19.916 1.00 74.31 72 PHE A O 1
ATOM 589 N N . THR A 1 73 ? -10.330 2.170 20.008 1.00 80.88 73 THR A N 1
ATOM 590 C CA . THR A 1 73 ? -10.503 1.789 21.411 1.00 80.88 73 THR A CA 1
ATOM 591 C C . THR A 1 73 ? -10.587 0.264 21.548 1.00 80.88 73 THR A C 1
ATOM 593 O O . THR A 1 73 ? -10.835 -0.456 20.579 1.00 80.88 73 THR A O 1
ATOM 596 N N . GLU A 1 74 ? -10.434 -0.261 22.765 1.00 80.88 74 GLU A N 1
ATOM 597 C CA . GLU A 1 74 ? -10.598 -1.702 23.024 1.00 80.88 74 GLU A CA 1
ATOM 598 C C . GLU A 1 74 ? -11.987 -2.221 22.615 1.00 80.88 74 GLU A C 1
ATOM 600 O O . GLU A 1 74 ? -12.125 -3.345 22.131 1.00 80.88 74 GLU A O 1
ATOM 605 N N . ARG A 1 75 ? -13.020 -1.373 22.720 1.00 82.50 75 ARG A N 1
ATOM 606 C CA . ARG A 1 75 ? -14.369 -1.699 22.243 1.00 82.50 75 ARG A CA 1
ATOM 607 C C . ARG A 1 75 ? -14.418 -1.813 20.719 1.00 82.50 75 ARG A C 1
ATOM 609 O O . ARG A 1 75 ? -15.042 -2.741 20.209 1.00 82.50 75 ARG A O 1
ATOM 616 N N . ASP A 1 76 ? -13.753 -0.910 20.006 1.00 83.00 76 ASP A N 1
ATOM 617 C CA . ASP A 1 76 ? -13.718 -0.924 18.539 1.00 83.00 76 ASP A CA 1
ATOM 618 C C . ASP A 1 76 ? -12.971 -2.155 18.022 1.00 83.00 76 ASP A C 1
ATOM 620 O O . ASP A 1 76 ? -13.428 -2.805 17.082 1.00 83.00 76 ASP A O 1
ATOM 624 N N . LYS A 1 77 ? -11.875 -2.542 18.689 1.00 80.44 77 LYS A N 1
ATOM 625 C CA . LYS A 1 77 ? -11.145 -3.784 18.386 1.00 80.44 77 LYS A CA 1
ATOM 626 C C . LYS A 1 77 ? -12.032 -5.018 18.566 1.00 80.44 77 LYS A C 1
ATOM 628 O O . LYS A 1 77 ? -12.041 -5.878 17.690 1.00 80.44 77 LYS A O 1
ATOM 633 N N . ALA A 1 78 ? -12.807 -5.090 19.652 1.00 82.50 78 ALA A N 1
ATOM 634 C CA . ALA A 1 78 ? -13.710 -6.214 19.912 1.00 82.50 78 ALA A CA 1
ATOM 635 C C . ALA A 1 78 ? -14.841 -6.318 18.872 1.00 82.50 78 ALA A C 1
ATOM 637 O O . ALA A 1 78 ? -15.136 -7.409 18.382 1.00 82.50 78 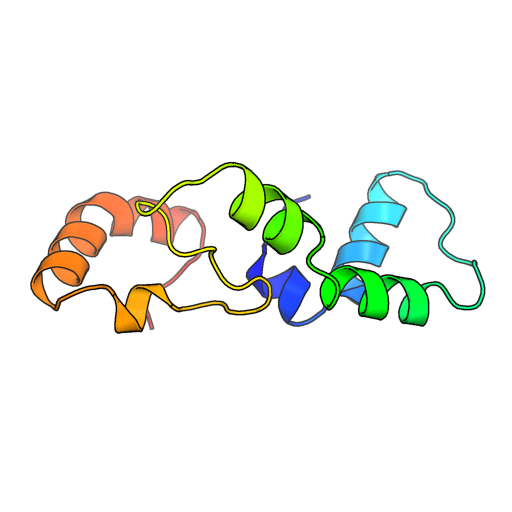ALA A O 1
ATOM 638 N N . VAL A 1 79 ? -15.445 -5.188 18.487 1.00 85.69 79 VAL A N 1
ATOM 639 C CA . VAL A 1 79 ? -16.471 -5.153 17.428 1.00 85.69 79 VAL A CA 1
ATOM 640 C C . VAL A 1 79 ? -15.871 -5.552 16.082 1.00 85.69 79 VAL A C 1
ATOM 642 O O . VAL A 1 79 ? -16.444 -6.373 15.369 1.00 85.69 79 VAL A O 1
ATOM 645 N N . PHE A 1 80 ? -14.699 -5.018 15.747 1.00 81.38 80 PHE A N 1
ATOM 646 C CA . PHE A 1 80 ? -14.018 -5.339 14.500 1.00 81.38 80 PHE A CA 1
ATOM 647 C C . PHE A 1 80 ? -13.646 -6.824 14.420 1.00 81.38 80 PHE A C 1
ATOM 649 O O . PHE A 1 80 ? -13.883 -7.454 13.393 1.00 81.38 80 PHE A O 1
ATOM 656 N N . GLN A 1 81 ? -13.155 -7.417 15.511 1.00 80.31 81 GLN A N 1
ATOM 657 C CA . GLN A 1 81 ? -12.888 -8.855 15.572 1.00 80.31 81 GLN A CA 1
ATOM 658 C C . GLN A 1 81 ? -14.163 -9.681 15.384 1.00 80.31 81 GLN A C 1
ATOM 660 O O . GLN A 1 81 ? -14.148 -10.661 14.643 1.00 80.31 81 GLN A O 1
ATOM 665 N N . HIS A 1 82 ? -15.265 -9.285 16.023 1.00 83.81 82 HIS A N 1
ATOM 666 C CA . HIS A 1 82 ? -16.536 -9.996 15.909 1.00 83.81 82 HIS A CA 1
ATOM 667 C C . HIS A 1 82 ? -17.103 -9.963 14.482 1.00 83.81 82 HIS A C 1
ATOM 669 O O . HIS A 1 82 ? -17.653 -10.956 14.021 1.00 83.81 82 HIS A O 1
ATOM 675 N N . VAL A 1 83 ? -16.956 -8.837 13.778 1.00 84.88 83 VAL A N 1
ATOM 676 C CA . VAL A 1 83 ? -17.547 -8.635 12.445 1.00 84.88 83 VAL A CA 1
ATOM 677 C C . VAL A 1 83 ? -16.626 -9.107 11.318 1.00 84.88 83 VAL A C 1
ATOM 679 O O . VAL A 1 83 ? -17.083 -9.724 10.361 1.00 84.88 83 VAL A O 1
ATOM 682 N N . ALA A 1 84 ? -15.332 -8.801 11.404 1.00 82.19 84 ALA A N 1
ATOM 683 C CA . ALA A 1 84 ? -14.377 -9.007 10.318 1.00 82.19 84 ALA A CA 1
ATOM 684 C C . ALA A 1 84 ? -13.374 -10.135 10.593 1.00 82.19 84 ALA A C 1
ATOM 686 O O . ALA A 1 84 ? -12.640 -10.514 9.684 1.00 82.19 84 ALA A O 1
ATOM 687 N N . GLY A 1 85 ? -13.333 -10.694 11.808 1.00 77.88 85 GLY A N 1
ATOM 688 C CA . GLY A 1 85 ? -12.330 -11.687 12.202 1.00 77.88 85 GLY A CA 1
ATOM 689 C C . GLY A 1 85 ? -12.333 -12.942 11.329 1.00 77.88 85 GLY A C 1
ATOM 690 O O . GLY A 1 85 ? -11.270 -13.383 10.893 1.00 77.88 85 GLY A O 1
ATOM 691 N N . GLU A 1 86 ? -13.512 -13.479 11.004 1.00 79.12 86 GLU A N 1
ATOM 692 C CA . GLU A 1 86 ? -13.630 -14.648 10.118 1.00 79.12 86 GLU A CA 1
ATOM 693 C C . GLU A 1 86 ? -13.163 -14.340 8.688 1.00 79.12 86 GLU A C 1
ATOM 695 O O . GLU A 1 86 ? -12.441 -15.131 8.078 1.00 79.12 86 GLU A O 1
ATOM 700 N N . VAL A 1 87 ? -13.506 -13.156 8.171 1.00 81.62 87 VAL A N 1
ATOM 701 C CA . VAL A 1 87 ? -13.102 -12.703 6.830 1.00 81.62 87 VAL A CA 1
ATOM 702 C C . VAL A 1 87 ? -11.592 -12.464 6.768 1.00 81.62 87 VAL A C 1
ATOM 704 O O . VAL A 1 87 ? -10.932 -12.880 5.817 1.00 81.62 87 VAL A O 1
ATOM 707 N N . MET A 1 88 ? -11.012 -11.857 7.803 1.00 77.19 88 MET A N 1
ATOM 708 C CA . MET A 1 88 ? -9.569 -11.636 7.896 1.00 77.19 88 MET A CA 1
ATOM 709 C C . MET A 1 88 ? -8.787 -12.945 7.978 1.00 77.19 88 MET A C 1
ATOM 711 O O . MET A 1 88 ? -7.772 -13.091 7.291 1.00 77.19 88 MET A O 1
ATOM 715 N N . ALA A 1 89 ? -9.277 -13.913 8.757 1.00 77.94 89 ALA A N 1
ATOM 716 C CA . ALA A 1 89 ? -8.694 -15.248 8.820 1.00 77.94 89 ALA A CA 1
ATOM 717 C C . ALA A 1 89 ? -8.738 -15.936 7.447 1.00 77.94 89 ALA A C 1
ATOM 719 O O . ALA A 1 89 ? -7.730 -16.490 7.007 1.00 77.94 89 ALA A O 1
ATOM 720 N N . HIS A 1 90 ? -9.862 -15.826 6.731 1.00 77.25 90 HIS A N 1
ATOM 721 C CA . HIS A 1 90 ? -9.998 -16.344 5.369 1.00 77.25 90 HIS A CA 1
ATOM 722 C C . HIS A 1 90 ? -9.007 -15.695 4.384 1.00 77.25 90 HIS A C 1
ATOM 724 O O . HIS A 1 90 ? -8.476 -16.368 3.504 1.00 77.25 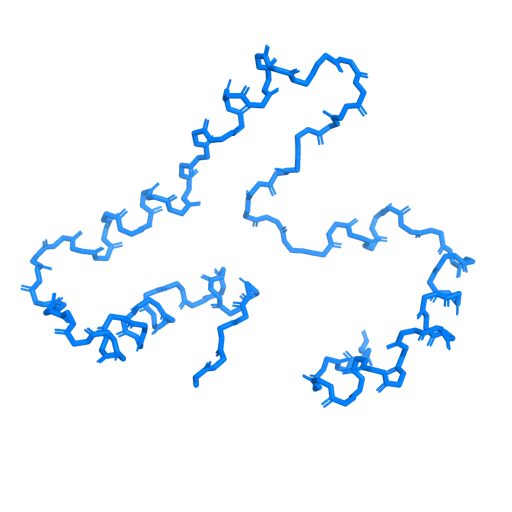90 HIS A O 1
ATOM 730 N N . TRP A 1 91 ? -8.699 -14.406 4.551 1.00 76.25 91 TRP A N 1
ATOM 731 C CA . TRP A 1 91 ? -7.719 -13.678 3.729 1.00 76.25 91 TRP A CA 1
ATOM 732 C C . TRP A 1 91 ? -6.262 -13.824 4.201 1.00 76.25 91 TRP A C 1
ATOM 734 O O . TRP A 1 91 ? -5.350 -13.234 3.609 1.00 76.25 91 TRP A O 1
ATOM 744 N N . GLY A 1 92 ? -6.016 -14.629 5.239 1.00 74.38 92 GLY A N 1
ATOM 745 C CA . GLY A 1 92 ? -4.679 -14.894 5.771 1.00 74.38 92 GLY A CA 1
ATOM 746 C C . GLY A 1 92 ? -4.071 -13.722 6.546 1.00 74.38 92 GLY A C 1
ATOM 747 O O . GLY A 1 92 ? -2.851 -13.668 6.707 1.00 74.38 92 GLY A O 1
ATOM 748 N N . TYR A 1 93 ? -4.898 -12.787 7.015 1.00 67.19 93 TYR A N 1
ATOM 749 C CA . TYR A 1 93 ? -4.510 -11.721 7.934 1.00 67.19 93 TYR A CA 1
ATOM 750 C C . 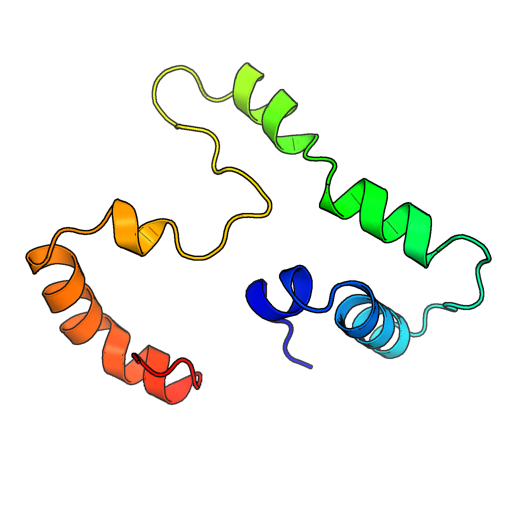TYR A 1 93 ? -4.839 -12.172 9.362 1.00 67.19 93 TYR A C 1
ATOM 752 O O . TYR A 1 93 ? -5.916 -11.909 9.888 1.00 67.19 93 TYR A O 1
ATOM 760 N N . GLY A 1 94 ? -3.923 -12.917 9.983 1.00 59.03 94 GLY A N 1
ATOM 761 C CA . GLY A 1 94 ? -4.074 -13.334 11.378 1.00 59.03 94 GLY A CA 1
ATOM 762 C C . GLY A 1 94 ? -3.894 -12.159 12.341 1.00 59.03 94 GLY A C 1
ATOM 763 O O . GLY A 1 94 ? -2.972 -11.358 12.182 1.00 59.03 94 GLY A O 1
ATOM 764 N N . TRP A 1 95 ? -4.740 -12.074 13.368 1.00 52.84 95 TRP A N 1
ATOM 765 C CA . TRP A 1 95 ? -4.448 -11.259 14.549 1.00 52.84 95 TRP A CA 1
ATOM 766 C C . TRP A 1 95 ? -3.303 -11.931 15.323 1.00 52.84 95 TRP A C 1
ATOM 768 O O . TRP A 1 95 ? -3.440 -13.074 15.756 1.00 52.84 95 TRP A O 1
ATOM 778 N N . LYS A 1 96 ? -2.168 -11.242 15.456 1.00 49.16 96 LYS A N 1
ATOM 779 C CA . LYS A 1 96 ? -1.135 -11.529 16.459 1.00 49.16 96 LYS A CA 1
ATOM 780 C C . LYS A 1 96 ? -1.101 -10.387 17.457 1.00 49.16 96 LYS A C 1
ATOM 782 O O . LYS A 1 96 ? -1.135 -9.222 16.989 1.00 49.16 96 LYS A O 1
#

Sequence (96 aa):
MSLRYEDLLAHPWEQMSRLWAFLGVDTNLPDLPEILNAELTSNPDRDWQKQKAGDLVSPLEKGKSGSWRELFTERDKAVFQHVAGEVMAHWGYGWK

pLDDT: mean 71.73, std 12.9, range [46.47, 88.56]